Protein AF-A0AAC9LHK2-F1 (afdb_monomer_lite)

Structure (mmCIF, N/CA/C/O backbone):
data_AF-A0AAC9LHK2-F1
#
_entry.id   AF-A0AAC9LHK2-F1
#
loop_
_atom_site.group_PDB
_atom_site.id
_atom_site.type_symbol
_atom_site.label_atom_id
_atom_site.label_alt_id
_atom_site.label_comp_id
_atom_site.label_asym_id
_atom_site.label_entity_id
_atom_site.label_seq_id
_atom_site.pdbx_PDB_ins_code
_atom_site.Cartn_x
_atom_site.Cartn_y
_atom_site.Cartn_z
_atom_site.occupancy
_atom_site.B_iso_or_equiv
_atom_site.auth_seq_id
_atom_site.auth_comp_id
_atom_site.auth_asym_id
_atom_site.auth_atom_id
_atom_site.pdbx_PDB_model_num
ATOM 1 N N . MET A 1 1 ? -9.624 -2.576 13.726 1.00 60.50 1 MET A N 1
ATOM 2 C CA . MET A 1 1 ? -10.288 -3.090 12.508 1.00 60.50 1 MET A CA 1
ATOM 3 C C . MET A 1 1 ? -9.442 -2.754 11.292 1.00 60.50 1 MET A C 1
ATOM 5 O O . MET A 1 1 ? -8.780 -1.719 11.313 1.00 60.50 1 MET A O 1
ATOM 9 N N . GLY A 1 2 ? -9.381 -3.658 10.316 1.00 76.56 2 GLY A N 1
ATOM 10 C CA . GLY A 1 2 ? -8.604 -3.531 9.078 1.00 76.56 2 GLY A CA 1
ATOM 11 C C . GLY A 1 2 ? -9.512 -3.598 7.849 1.00 76.56 2 GLY A C 1
ATOM 12 O O . GLY A 1 2 ? -10.727 -3.476 7.980 1.00 76.56 2 GLY A O 1
ATOM 13 N N . VAL A 1 3 ? -8.912 -3.783 6.679 1.00 85.62 3 VAL A N 1
ATOM 14 C CA . VAL A 1 3 ? -9.620 -4.025 5.413 1.00 85.62 3 VAL A CA 1
ATOM 15 C C . VAL A 1 3 ? -9.983 -5.511 5.355 1.00 85.62 3 VAL A C 1
ATOM 17 O O . VAL A 1 3 ? -9.197 -6.340 5.820 1.00 85.62 3 VAL A O 1
ATOM 20 N N . SER A 1 4 ? -11.168 -5.850 4.838 1.00 89.00 4 SER A N 1
ATOM 21 C CA . SER A 1 4 ? -11.547 -7.255 4.621 1.00 89.00 4 SER A CA 1
ATOM 22 C C . SER A 1 4 ? -10.527 -7.936 3.698 1.00 89.00 4 SER A C 1
ATOM 24 O O . SER A 1 4 ? -10.126 -7.308 2.715 1.00 89.00 4 SER A O 1
ATOM 26 N N . PRO A 1 5 ? -10.124 -9.197 3.947 1.00 89.75 5 PRO A N 1
ATOM 27 C CA . PRO A 1 5 ? -9.261 -9.938 3.028 1.00 89.75 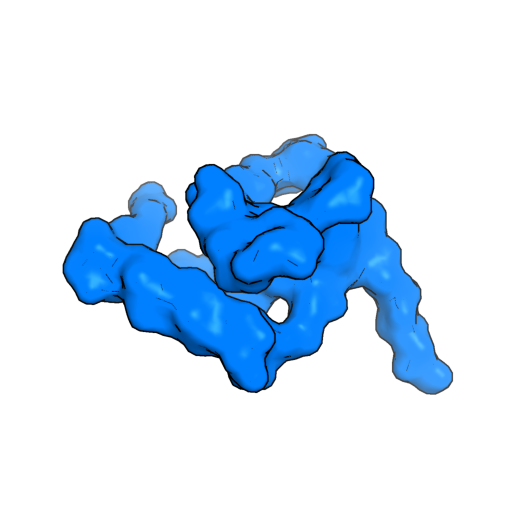5 PRO A CA 1
ATOM 28 C C . PRO A 1 5 ? -9.793 -9.968 1.590 1.00 89.75 5 PRO A C 1
ATOM 30 O O . PRO A 1 5 ? -9.007 -9.855 0.658 1.00 89.75 5 PRO A O 1
ATOM 33 N N . ASP A 1 6 ? -11.115 -10.017 1.414 1.00 93.50 6 ASP A N 1
ATOM 34 C CA . ASP A 1 6 ? -11.754 -10.049 0.090 1.00 93.50 6 ASP A CA 1
ATOM 35 C C . ASP A 1 6 ? -11.656 -8.715 -0.669 1.00 93.50 6 ASP A C 1
ATOM 37 O O . ASP A 1 6 ? -11.827 -8.683 -1.879 1.00 93.50 6 ASP A O 1
ATOM 41 N N . HIS A 1 7 ? -11.355 -7.613 0.026 1.00 91.31 7 HIS A N 1
ATOM 42 C CA . HIS A 1 7 ? -11.254 -6.266 -0.554 1.00 91.31 7 HIS A CA 1
ATOM 43 C C . HIS A 1 7 ? -9.832 -5.702 -0.523 1.00 91.31 7 HIS A C 1
ATOM 45 O O . HIS A 1 7 ? -9.594 -4.589 -0.988 1.00 91.31 7 HIS A O 1
ATOM 51 N N . VAL A 1 8 ? -8.870 -6.434 0.052 1.00 92.25 8 VAL A N 1
ATOM 52 C CA . VAL A 1 8 ? -7.502 -5.925 0.216 1.00 92.25 8 VAL A CA 1
ATOM 53 C C . VAL A 1 8 ? -6.813 -5.726 -1.130 1.00 92.25 8 VAL A C 1
ATOM 55 O O . VAL A 1 8 ? -6.075 -4.760 -1.294 1.00 92.25 8 VAL A O 1
ATOM 58 N N . ILE A 1 9 ? -7.077 -6.617 -2.091 1.00 93.81 9 ILE A N 1
ATOM 59 C CA . ILE A 1 9 ? -6.514 -6.544 -3.439 1.00 93.81 9 ILE A CA 1
ATOM 60 C C . ILE A 1 9 ? -7.085 -5.318 -4.152 1.00 93.81 9 ILE A C 1
ATOM 62 O O . ILE A 1 9 ? -6.311 -4.446 -4.538 1.00 93.81 9 ILE A O 1
ATOM 66 N N . ASP A 1 10 ? -8.413 -5.208 -4.230 1.00 95.38 10 ASP A N 1
ATOM 67 C CA . ASP A 1 10 ? -9.094 -4.090 -4.892 1.00 95.38 10 ASP A CA 1
ATOM 68 C C . ASP A 1 10 ? -8.649 -2.737 -4.334 1.00 95.38 10 ASP A C 1
ATOM 70 O O . ASP A 1 10 ? -8.349 -1.822 -5.094 1.00 95.38 10 ASP A O 1
ATOM 74 N N . LEU A 1 11 ? -8.516 -2.624 -3.008 1.00 94.69 11 LEU A N 1
ATOM 75 C CA . LEU A 1 11 ? -8.023 -1.406 -2.374 1.00 94.69 11 LEU A CA 1
ATOM 76 C C . LEU A 1 11 ? -6.595 -1.059 -2.811 1.00 94.69 11 LEU A C 1
ATOM 78 O O . LEU A 1 11 ? -6.305 0.102 -3.078 1.00 94.69 11 LEU A O 1
ATOM 82 N N . ILE A 1 12 ? -5.681 -2.032 -2.843 1.00 95.88 12 ILE A N 1
ATOM 83 C CA . ILE A 1 12 ? -4.288 -1.767 -3.229 1.00 95.88 12 ILE A CA 1
ATOM 84 C C . ILE A 1 12 ? -4.217 -1.315 -4.690 1.00 95.88 12 ILE A C 1
ATOM 86 O O . ILE A 1 12 ? -3.490 -0.369 -4.984 1.00 95.88 12 ILE A O 1
ATOM 90 N N . PHE A 1 13 ? -4.964 -1.960 -5.588 1.00 96.88 13 PHE A N 1
ATOM 91 C CA . PHE A 1 13 ? -5.002 -1.567 -6.997 1.00 96.88 13 PHE A CA 1
ATOM 92 C C . PHE A 1 13 ? -5.638 -0.189 -7.184 1.00 96.88 13 PHE A C 1
ATOM 94 O O . PHE A 1 13 ? -5.042 0.644 -7.860 1.00 96.88 13 PHE A O 1
ATOM 101 N N . ASP A 1 14 ? -6.753 0.098 -6.506 1.00 96.56 14 ASP A N 1
ATOM 102 C CA . ASP A 1 14 ? -7.373 1.425 -6.534 1.00 96.56 14 ASP A CA 1
ATOM 103 C C . ASP A 1 14 ? -6.373 2.512 -6.123 1.00 96.56 14 ASP A C 1
ATOM 105 O O . ASP A 1 14 ? -6.177 3.480 -6.853 1.00 96.56 14 ASP A O 1
ATOM 109 N N . LEU A 1 15 ? -5.657 2.313 -5.009 1.00 96.81 15 LEU A N 1
ATOM 110 C CA . LEU A 1 15 ? -4.632 3.247 -4.539 1.00 96.81 15 LEU A CA 1
ATOM 111 C C . LEU A 1 15 ? -3.535 3.509 -5.581 1.00 96.81 15 LEU A C 1
ATOM 113 O O . LEU A 1 15 ? -3.119 4.652 -5.744 1.00 96.81 15 LEU A O 1
ATOM 117 N N . ILE 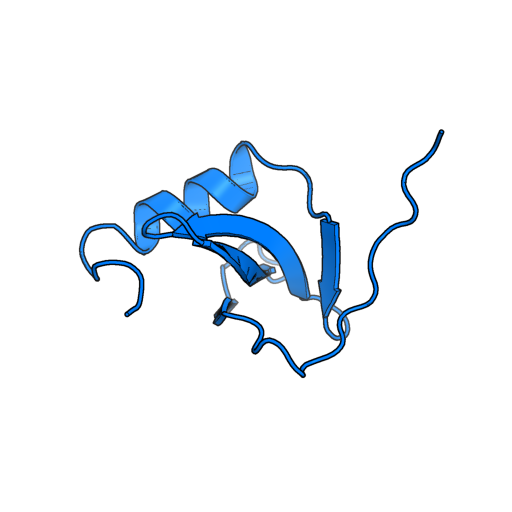A 1 16 ? -3.052 2.469 -6.264 1.00 96.44 16 ILE A N 1
ATOM 118 C CA . ILE A 1 16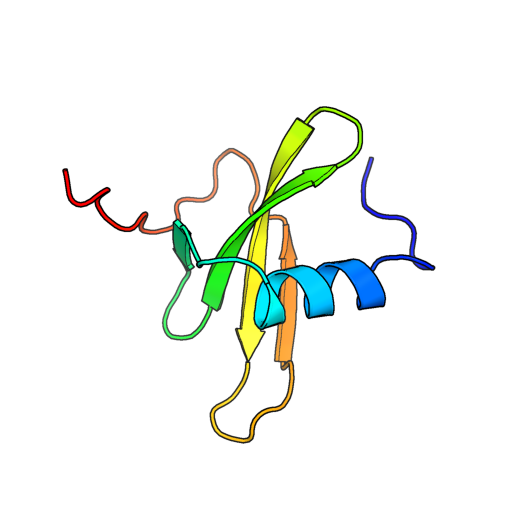 ? -1.978 2.597 -7.261 1.00 96.44 16 ILE A CA 1
ATOM 119 C C . ILE A 1 16 ? -2.478 3.290 -8.535 1.00 96.44 16 ILE A C 1
ATOM 121 O O . ILE A 1 16 ? -1.741 4.076 -9.128 1.00 96.44 16 ILE A O 1
ATOM 125 N N . GLU A 1 17 ? -3.693 2.974 -8.980 1.00 96.25 17 GLU A N 1
ATOM 126 C CA . GLU A 1 17 ? -4.200 3.382 -10.293 1.00 96.25 17 GLU A CA 1
ATOM 127 C C . GLU A 1 17 ? -4.905 4.741 -10.266 1.00 96.25 17 GLU A C 1
ATOM 129 O O . GLU A 1 17 ? -4.786 5.514 -11.218 1.00 96.25 17 GLU A O 1
ATOM 134 N N . ASN A 1 18 ? -5.611 5.049 -9.175 1.00 96.75 18 ASN A N 1
ATOM 135 C CA . ASN A 1 18 ? -6.555 6.166 -9.122 1.00 96.75 18 ASN A CA 1
ATOM 136 C C . ASN A 1 18 ? -6.169 7.263 -8.124 1.00 96.75 18 ASN A C 1
ATOM 138 O O . ASN A 1 18 ? -6.733 8.358 -8.182 1.00 96.75 18 ASN A O 1
ATOM 142 N N . HIS A 1 19 ? -5.217 7.015 -7.218 1.00 95.69 19 HIS A N 1
ATOM 143 C CA . HIS A 1 19 ? -4.843 7.981 -6.182 1.00 95.69 19 HIS A CA 1
ATOM 144 C C . HIS A 1 19 ? -3.445 8.549 -6.390 1.00 95.69 19 HIS A C 1
ATOM 146 O O . HIS A 1 19 ? -2.538 7.920 -6.930 1.00 95.69 19 HIS A O 1
ATOM 152 N N . VAL A 1 20 ? -3.255 9.774 -5.905 1.00 94.94 20 VAL A N 1
ATOM 153 C CA . VAL A 1 20 ? -1.936 10.404 -5.851 1.00 94.94 20 VAL A CA 1
ATOM 154 C C . VAL A 1 20 ? -1.311 10.082 -4.494 1.00 94.94 20 VAL A C 1
ATOM 156 O O . VAL A 1 20 ? -1.946 10.329 -3.465 1.00 94.94 20 VAL A O 1
ATOM 159 N N . PRO A 1 21 ? -0.070 9.567 -4.441 1.00 95.69 21 PRO A N 1
ATOM 160 C CA . PRO A 1 21 ? 0.588 9.341 -3.167 1.00 95.69 21 PRO A CA 1
ATOM 161 C C . PRO A 1 21 ? 0.757 10.662 -2.406 1.00 95.69 21 PRO A C 1
ATOM 163 O O . PRO A 1 21 ? 1.190 11.670 -2.963 1.00 95.69 21 PRO A O 1
ATOM 166 N N . VAL A 1 22 ? 0.464 10.648 -1.109 1.00 94.75 22 VAL A N 1
ATOM 167 C CA . VAL A 1 22 ? 0.601 11.790 -0.191 1.00 94.75 22 VAL A CA 1
ATOM 168 C C . VAL A 1 22 ? 2.002 11.894 0.415 1.00 94.75 22 VAL A C 1
ATOM 170 O O . VAL A 1 22 ? 2.330 12.865 1.104 1.00 94.75 22 VAL A O 1
ATOM 173 N N . GLY A 1 23 ? 2.850 10.889 0.208 1.00 94.00 23 GLY A N 1
ATOM 174 C CA . GLY A 1 23 ? 4.206 10.889 0.727 1.00 94.00 23 GLY A CA 1
ATOM 175 C C . GLY A 1 23 ? 4.972 9.606 0.459 1.00 94.00 23 GLY A C 1
ATOM 176 O O . GLY A 1 23 ? 4.584 8.776 -0.359 1.00 94.00 23 GLY A O 1
ATOM 177 N N . GLN A 1 24 ? 6.078 9.456 1.182 1.00 94.56 24 GLN A N 1
ATOM 178 C CA . GLN A 1 24 ? 7.014 8.353 1.012 1.00 94.56 24 GLN A CA 1
ATOM 179 C C . GLN A 1 24 ? 7.491 7.796 2.360 1.00 94.56 24 GLN A C 1
ATOM 181 O O . GLN A 1 24 ? 7.823 8.552 3.280 1.00 94.56 24 GLN A O 1
ATOM 186 N N . SER A 1 25 ? 7.556 6.470 2.460 1.00 92.38 25 SER A N 1
ATOM 187 C CA . SER A 1 25 ? 8.123 5.715 3.578 1.00 92.38 25 SER A CA 1
ATOM 188 C C . SER A 1 25 ? 9.309 4.885 3.086 1.00 92.38 25 SER A C 1
ATOM 190 O O . SER A 1 25 ? 9.180 4.060 2.182 1.00 92.38 25 SER A O 1
ATOM 192 N N . GLY A 1 26 ? 10.486 5.102 3.674 1.00 89.12 26 GLY A N 1
ATOM 193 C CA . GLY A 1 26 ? 11.719 4.483 3.188 1.00 89.12 26 GLY A CA 1
ATOM 194 C C . GLY A 1 26 ? 12.092 4.963 1.780 1.00 89.12 26 GLY A C 1
ATOM 195 O O . GLY A 1 26 ? 11.810 6.102 1.411 1.00 89.12 26 GLY A O 1
ATOM 196 N N . LYS A 1 27 ? 12.763 4.099 1.011 1.00 87.44 27 LYS A N 1
ATOM 197 C CA . LYS A 1 27 ? 13.254 4.428 -0.336 1.00 87.44 27 LYS A CA 1
ATOM 198 C C . LYS A 1 27 ? 12.175 4.283 -1.413 1.00 87.44 27 LYS A C 1
ATOM 200 O O . LYS A 1 27 ? 12.071 5.148 -2.273 1.00 87.44 27 LYS A O 1
ATOM 205 N N . ASP A 1 28 ? 11.363 3.231 -1.329 1.00 91.31 28 ASP A N 1
ATOM 206 C CA . ASP A 1 28 ? 10.481 2.809 -2.429 1.00 91.31 28 ASP A CA 1
ATOM 207 C C . ASP A 1 28 ? 8.996 2.729 -2.019 1.00 91.31 28 ASP A C 1
ATOM 209 O O . ASP A 1 28 ? 8.145 2.361 -2.823 1.00 91.31 28 ASP A O 1
ATOM 213 N N . GLY A 1 29 ? 8.658 3.058 -0.767 1.00 95.25 29 GLY A N 1
ATOM 214 C CA . GLY A 1 29 ? 7.282 2.996 -0.276 1.00 95.25 29 GLY A CA 1
ATOM 215 C C . GLY A 1 29 ? 6.503 4.262 -0.593 1.00 95.25 29 GLY A C 1
ATOM 216 O O . GLY A 1 29 ? 6.719 5.285 0.055 1.00 95.25 29 GLY A O 1
ATOM 217 N N . ALA A 1 30 ? 5.577 4.190 -1.544 1.00 96.69 30 ALA A N 1
ATOM 218 C CA . ALA A 1 30 ? 4.593 5.238 -1.784 1.00 96.69 30 ALA A CA 1
ATOM 219 C C . ALA A 1 30 ? 3.507 5.167 -0.704 1.00 96.69 30 ALA A C 1
ATOM 221 O O . ALA A 1 30 ? 3.012 4.088 -0.384 1.00 96.69 30 ALA A O 1
ATOM 222 N N . VAL A 1 31 ? 3.154 6.305 -0.113 1.00 96.31 31 VAL A N 1
ATOM 223 C CA . VAL A 1 31 ? 2.128 6.373 0.931 1.00 96.31 31 VAL A CA 1
ATOM 224 C C . VAL A 1 31 ? 0.890 7.041 0.373 1.00 96.31 31 VAL A C 1
ATOM 226 O O . VAL A 1 31 ? 0.976 8.166 -0.106 1.00 96.31 31 VAL A O 1
ATOM 229 N N . TYR A 1 32 ? -0.247 6.372 0.494 1.00 95.62 32 TYR A N 1
ATOM 230 C CA . TYR A 1 32 ? -1.564 6.870 0.114 1.00 95.62 32 TYR A CA 1
ATOM 231 C C . TYR A 1 32 ? -2.433 7.033 1.353 1.00 95.62 32 TYR A C 1
ATOM 233 O O . TYR A 1 32 ? -2.202 6.365 2.360 1.00 95.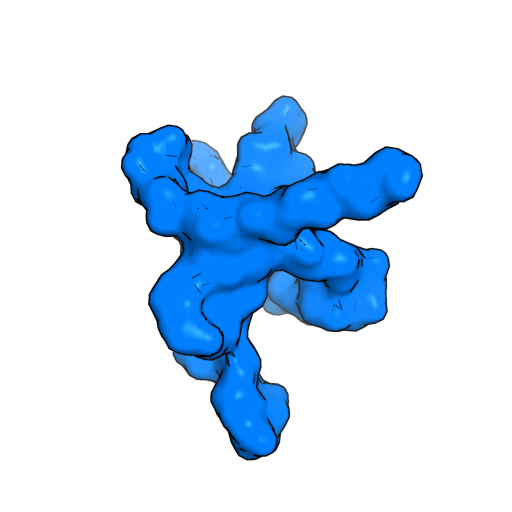62 32 TYR A O 1
ATOM 241 N N . GLU A 1 33 ? -3.443 7.890 1.283 1.00 93.25 33 GLU A N 1
ATOM 242 C CA . GLU A 1 33 ? -4.478 7.999 2.309 1.00 93.25 33 GLU A CA 1
ATOM 243 C C . GLU A 1 33 ? -5.802 7.508 1.735 1.00 93.25 33 GLU A C 1
A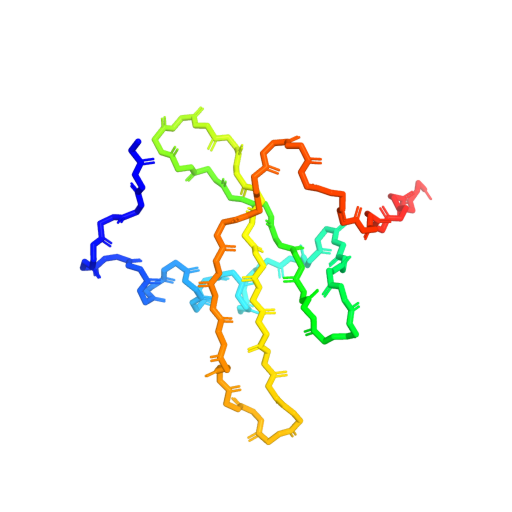TOM 245 O O . GLU A 1 33 ? -6.194 7.900 0.643 1.00 93.25 33 GLU A O 1
ATOM 250 N N . THR A 1 34 ? -6.477 6.629 2.470 1.00 92.19 34 THR A N 1
ATOM 251 C CA . THR A 1 34 ? -7.795 6.106 2.099 1.00 92.19 34 THR A CA 1
ATOM 252 C C . THR A 1 34 ? -8.669 5.974 3.336 1.00 92.19 34 THR A C 1
ATOM 254 O O . THR A 1 34 ? -8.166 5.847 4.458 1.00 92.19 34 THR A O 1
ATOM 257 N N . GLU A 1 35 ? -9.981 6.031 3.148 1.00 90.81 35 GLU A N 1
ATOM 258 C CA . GLU A 1 35 ? -10.942 5.843 4.223 1.00 90.81 35 GLU A CA 1
ATOM 259 C C . GLU A 1 35 ? -11.232 4.353 4.416 1.00 90.81 35 GLU A C 1
ATOM 261 O O . GLU A 1 35 ? -11.675 3.655 3.509 1.00 90.81 35 GLU A O 1
ATOM 266 N N . VAL A 1 36 ? -11.002 3.853 5.629 1.00 88.19 36 VAL A N 1
ATOM 267 C CA . VAL A 1 36 ? -11.329 2.477 6.008 1.00 88.19 36 VAL A CA 1
ATOM 268 C C . VAL A 1 36 ? -12.193 2.520 7.258 1.00 88.19 36 VAL A C 1
ATOM 270 O O . VAL A 1 36 ? -11.710 2.856 8.340 1.00 88.19 36 VAL A O 1
ATOM 273 N N . ASN A 1 37 ? -13.465 2.137 7.117 1.00 85.81 37 ASN A N 1
ATOM 274 C CA . ASN A 1 37 ? -14.470 2.162 8.187 1.00 85.81 37 ASN A CA 1
ATOM 275 C C . ASN A 1 37 ? -14.635 3.555 8.837 1.00 85.81 37 ASN A C 1
ATOM 277 O O . ASN A 1 37 ? -14.642 3.659 10.064 1.00 85.81 37 ASN A O 1
ATOM 281 N N . GLY A 1 38 ? -14.719 4.626 8.041 1.00 88.62 38 GLY A N 1
ATOM 282 C CA . GLY A 1 38 ? -14.897 5.991 8.558 1.00 88.62 38 GLY A CA 1
ATOM 283 C C . GLY A 1 38 ? -13.624 6.658 9.088 1.00 88.62 38 GLY A C 1
ATOM 284 O O . GLY A 1 38 ? -13.677 7.790 9.563 1.00 88.62 38 GLY A O 1
ATOM 285 N N . GLU A 1 39 ? -12.473 5.980 9.040 1.00 88.69 39 GLU A N 1
ATOM 286 C CA . GLU A 1 39 ? -11.191 6.550 9.452 1.00 88.69 39 GLU A CA 1
ATOM 287 C C . GLU A 1 39 ? -10.248 6.692 8.258 1.00 88.69 39 GLU A C 1
ATOM 289 O O . GLU A 1 39 ? -9.964 5.712 7.568 1.00 88.69 39 GLU A O 1
ATOM 294 N N . VAL A 1 40 ? -9.673 7.884 8.075 1.00 90.19 40 VAL A N 1
ATOM 295 C CA . VAL A 1 40 ? -8.563 8.083 7.135 1.00 90.19 40 VAL A CA 1
ATOM 296 C C . VAL A 1 40 ? -7.331 7.346 7.650 1.00 90.19 40 VAL A C 1
ATOM 298 O O . VAL A 1 40 ? -6.889 7.544 8.789 1.00 90.19 40 VAL A O 1
ATOM 301 N N . ARG A 1 41 ? -6.767 6.484 6.806 1.00 89.06 41 ARG A N 1
ATOM 302 C CA . ARG A 1 41 ? -5.605 5.663 7.130 1.00 89.06 41 ARG A CA 1
ATOM 303 C C . ARG A 1 41 ? -4.524 5.785 6.065 1.00 89.06 41 ARG A C 1
ATOM 305 O O . ARG A 1 41 ? -4.810 5.564 4.890 1.00 89.06 41 ARG A O 1
ATOM 312 N N . PRO A 1 42 ? -3.273 6.062 6.470 1.00 92.50 42 PRO A N 1
ATOM 313 C CA . PRO A 1 42 ? -2.149 5.988 5.560 1.00 92.50 42 PRO A CA 1
ATOM 314 C C . PRO A 1 42 ? -1.782 4.523 5.289 1.00 92.50 42 PRO A C 1
ATOM 316 O O . PRO A 1 42 ? -1.563 3.740 6.220 1.00 92.50 42 PRO A O 1
ATOM 319 N N . ILE A 1 43 ? -1.679 4.159 4.016 1.00 94.00 43 ILE A N 1
ATOM 320 C CA . ILE A 1 43 ? -1.249 2.843 3.544 1.00 94.00 43 ILE A CA 1
ATOM 321 C C . ILE A 1 43 ? 0.021 3.025 2.721 1.00 94.00 43 ILE A C 1
ATOM 323 O O . ILE A 1 43 ? 0.059 3.808 1.776 1.00 94.00 43 ILE A O 1
ATOM 327 N N . CYS A 1 44 ? 1.073 2.306 3.104 1.00 95.75 44 CYS A N 1
ATOM 328 C CA . CYS A 1 44 ? 2.301 2.212 2.331 1.00 95.75 44 CYS A CA 1
ATOM 329 C C . CYS A 1 44 ? 2.164 1.082 1.317 1.00 95.75 44 CYS A C 1
ATOM 331 O O . CYS A 1 44 ? 1.821 -0.034 1.708 1.00 95.75 44 CYS A O 1
ATOM 333 N N . VAL A 1 45 ? 2.488 1.350 0.058 1.00 97.38 45 VAL A N 1
ATOM 334 C CA . VAL A 1 45 ? 2.588 0.350 -1.004 1.00 97.38 45 VAL A CA 1
ATOM 335 C C . VAL A 1 45 ? 3.977 0.448 -1.624 1.00 97.38 45 VAL A C 1
ATOM 337 O O . VAL A 1 45 ? 4.430 1.530 -2.001 1.00 97.38 45 VAL A O 1
ATOM 340 N N . VAL A 1 46 ? 4.668 -0.686 -1.713 1.00 97.25 46 VAL A N 1
ATOM 341 C CA . VAL A 1 46 ? 5.981 -0.794 -2.355 1.00 97.25 46 VAL A CA 1
ATOM 342 C C . VAL A 1 46 ? 5.813 -1.562 -3.656 1.00 97.25 46 VAL A C 1
ATOM 344 O O . VAL A 1 46 ? 5.510 -2.757 -3.635 1.00 97.25 46 VAL A O 1
ATOM 347 N N . VAL A 1 47 ? 6.055 -0.887 -4.777 1.00 96.50 47 VAL A N 1
ATOM 348 C CA . VAL A 1 47 ? 6.136 -1.505 -6.105 1.00 96.50 47 VAL A CA 1
ATOM 349 C C . VAL A 1 47 ? 7.601 -1.512 -6.524 1.00 96.50 47 VAL A C 1
ATOM 351 O O . VAL A 1 47 ? 8.257 -0.472 -6.543 1.00 96.50 47 VAL A O 1
ATOM 354 N N . GLY A 1 48 ? 8.137 -2.697 -6.808 1.00 95.12 48 GLY A N 1
ATOM 355 C CA . GLY A 1 48 ? 9.508 -2.851 -7.280 1.00 95.12 48 GLY A CA 1
ATOM 356 C C . GLY A 1 48 ? 9.693 -2.246 -8.671 1.00 95.12 48 GLY A C 1
ATOM 357 O O . GLY A 1 48 ? 8.743 -2.100 -9.437 1.00 95.12 48 GLY A O 1
ATOM 358 N N . SER A 1 49 ? 10.938 -1.959 -9.053 1.00 94.88 49 SER A N 1
ATOM 359 C CA . SER A 1 49 ? 11.258 -1.452 -10.399 1.00 94.88 49 SER A CA 1
ATOM 360 C C . SER A 1 49 ? 10.875 -2.413 -11.534 1.00 94.88 49 SER A C 1
ATOM 362 O O . SER A 1 49 ? 10.811 -2.007 -12.689 1.00 94.88 49 SER A O 1
ATOM 364 N N . ASN A 1 50 ? 10.612 -3.681 -11.212 1.00 96.00 50 ASN A N 1
ATOM 365 C CA . ASN A 1 50 ? 10.094 -4.703 -12.120 1.00 96.00 50 ASN A CA 1
ATOM 366 C C . ASN A 1 50 ? 8.554 -4.710 -12.232 1.00 96.00 50 ASN A C 1
ATOM 368 O O . ASN A 1 50 ? 8.011 -5.595 -12.885 1.00 96.00 50 ASN A O 1
ATOM 372 N N . GLY A 1 51 ? 7.857 -3.775 -11.578 1.00 93.25 51 GLY A N 1
ATOM 373 C CA . GLY A 1 51 ? 6.398 -3.641 -11.613 1.00 93.25 51 GLY A CA 1
ATOM 374 C C . GLY A 1 51 ? 5.634 -4.549 -10.646 1.00 93.25 51 GLY A C 1
ATOM 375 O O . GLY A 1 51 ? 4.410 -4.493 -10.614 1.00 93.25 51 GLY A O 1
ATOM 376 N N . TYR A 1 52 ? 6.316 -5.368 -9.840 1.00 96.19 52 TYR A N 1
ATOM 377 C CA . TYR A 1 52 ? 5.649 -6.242 -8.872 1.00 96.19 52 TYR A CA 1
ATOM 378 C C . TYR A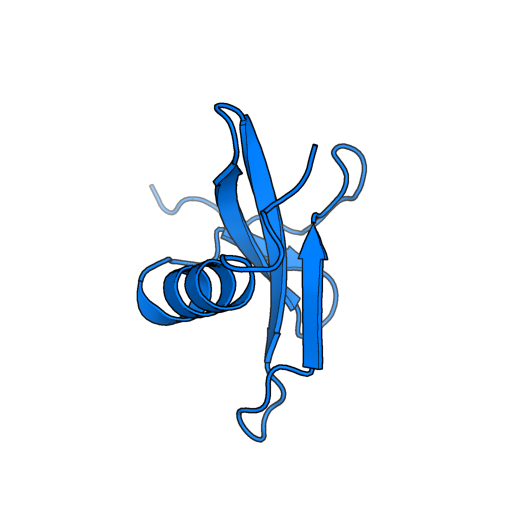 1 52 ? 5.398 -5.525 -7.545 1.00 96.19 52 TYR A C 1
ATOM 380 O O . TYR A 1 52 ? 6.279 -4.842 -7.017 1.00 96.19 52 TYR A O 1
ATOM 388 N N . ILE A 1 53 ? 4.217 -5.743 -6.963 1.00 95.88 53 ILE A N 1
ATOM 389 C CA . ILE A 1 53 ? 3.920 -5.325 -5.590 1.00 95.88 53 ILE A CA 1
ATOM 390 C C . ILE A 1 53 ? 4.753 -6.196 -4.645 1.00 95.88 53 ILE A C 1
ATOM 392 O O . ILE A 1 53 ? 4.587 -7.412 -4.589 1.00 95.88 53 ILE A O 1
ATOM 396 N N . VAL A 1 54 ? 5.660 -5.566 -3.904 1.00 96.31 54 VAL A N 1
ATOM 397 C CA . VAL A 1 54 ? 6.532 -6.236 -2.931 1.00 96.31 54 VAL A CA 1
ATOM 398 C C . VAL A 1 54 ? 5.818 -6.374 -1.590 1.00 96.31 54 VAL A C 1
ATOM 400 O O . VAL A 1 54 ? 5.879 -7.419 -0.948 1.00 96.31 54 VAL A O 1
ATOM 403 N N . THR A 1 55 ? 5.155 -5.306 -1.142 1.00 95.12 55 THR A N 1
ATOM 404 C CA . THR A 1 55 ? 4.401 -5.288 0.115 1.00 95.12 55 THR A CA 1
ATOM 405 C C . THR A 1 55 ? 3.412 -4.125 0.151 1.00 95.12 55 THR A C 1
ATOM 407 O O . THR A 1 55 ? 3.629 -3.094 -0.491 1.00 95.12 55 THR A O 1
ATOM 410 N N . ALA A 1 56 ? 2.353 -4.279 0.943 1.00 94.62 56 ALA A N 1
ATOM 411 C CA . ALA A 1 56 ? 1.440 -3.211 1.315 1.00 94.62 56 ALA A CA 1
ATOM 412 C C . ALA A 1 56 ? 1.080 -3.336 2.800 1.00 94.62 56 ALA A C 1
ATOM 414 O O . ALA A 1 56 ? 0.803 -4.435 3.285 1.00 94.62 56 ALA A O 1
ATOM 415 N N . TYR A 1 57 ? 1.105 -2.226 3.537 1.00 91.88 57 TYR A N 1
ATOM 416 C CA . TYR A 1 57 ? 0.817 -2.237 4.971 1.00 91.88 57 TYR A CA 1
ATOM 417 C C . TYR A 1 57 ? 0.303 -0.885 5.483 1.00 91.88 57 TYR A C 1
ATOM 419 O O . TYR A 1 57 ? 0.704 0.170 4.981 1.00 91.88 57 TYR A O 1
ATOM 427 N N . PRO A 1 58 ? -0.559 -0.879 6.517 1.00 90.12 58 PRO A N 1
ATOM 428 C CA . PRO A 1 58 ? -0.971 0.356 7.167 1.00 90.12 58 PRO A CA 1
ATOM 429 C C . PRO A 1 58 ? 0.209 0.986 7.911 1.00 90.12 58 PRO A C 1
ATOM 431 O O . PRO A 1 58 ? 0.914 0.319 8.673 1.00 90.12 58 PRO A O 1
ATOM 434 N N . ILE A 1 59 ? 0.395 2.293 7.750 1.00 88.19 59 ILE A N 1
ATOM 435 C CA . ILE A 1 59 ? 1.341 3.048 8.568 1.00 88.19 59 ILE A CA 1
ATOM 436 C C . ILE A 1 59 ? 0.646 3.389 9.889 1.00 88.19 59 ILE A C 1
ATOM 438 O O . ILE A 1 59 ? -0.408 4.023 9.924 1.00 88.19 59 ILE A O 1
ATOM 442 N N . GLY A 1 60 ? 1.218 2.944 11.010 1.00 77.69 60 GLY A N 1
ATOM 443 C CA . GLY A 1 60 ? 0.661 3.255 12.327 1.00 77.69 60 GLY A CA 1
ATOM 444 C C . GLY A 1 60 ? 0.627 4.767 12.592 1.00 77.69 60 GLY A C 1
ATOM 445 O O . GLY A 1 60 ? 1.515 5.487 12.149 1.00 77.69 60 GLY A O 1
ATOM 446 N N . ARG A 1 61 ? -0.333 5.253 13.397 1.00 63.25 61 ARG A N 1
ATOM 447 C CA . ARG A 1 61 ? -0.507 6.693 13.724 1.00 63.25 61 ARG A CA 1
ATOM 448 C C . ARG A 1 61 ? 0.761 7.404 14.240 1.00 63.25 61 ARG A C 1
ATOM 450 O O . ARG A 1 61 ? 0.843 8.622 14.164 1.00 63.25 61 ARG A O 1
ATOM 457 N N . LYS A 1 62 ? 1.730 6.664 14.798 1.00 63.28 62 LYS A N 1
ATOM 458 C CA . LYS A 1 62 ? 3.016 7.195 15.297 1.00 63.28 62 LYS A CA 1
ATOM 459 C C . LYS A 1 62 ? 4.178 7.055 14.305 1.00 63.28 62 LYS A C 1
ATOM 461 O O . LYS A 1 62 ? 5.228 7.656 14.526 1.00 63.28 62 LYS A O 1
ATOM 466 N N . ALA A 1 63 ? 4.029 6.239 13.264 1.00 64.19 63 ALA A N 1
ATOM 467 C CA . ALA A 1 63 ? 5.075 6.022 12.277 1.00 64.19 63 ALA A CA 1
ATOM 468 C C . ALA A 1 63 ? 5.142 7.232 11.336 1.00 64.19 63 ALA A C 1
ATOM 470 O O . ALA A 1 63 ? 4.139 7.672 10.778 1.00 64.19 63 ALA A O 1
ATOM 471 N N . LYS A 1 64 ? 6.341 7.806 11.212 1.00 72.88 64 LYS A N 1
ATOM 472 C CA . LYS A 1 64 ? 6.581 9.012 10.420 1.00 72.88 64 LYS A CA 1
ATOM 473 C C . LYS A 1 64 ? 6.943 8.609 8.997 1.00 72.88 64 LYS A C 1
ATOM 475 O O . LYS A 1 64 ? 7.978 7.987 8.784 1.00 72.88 64 LYS A O 1
ATOM 480 N N . PHE A 1 65 ? 6.119 9.008 8.040 1.00 87.12 65 PHE A N 1
ATOM 481 C CA . PHE A 1 65 ? 6.487 9.046 6.629 1.00 87.12 65 PHE A CA 1
ATOM 482 C C . PHE A 1 65 ? 6.694 10.500 6.207 1.00 87.12 65 PHE A C 1
ATOM 484 O O . PHE A 1 65 ? 6.180 11.432 6.835 1.00 87.12 65 PHE A O 1
ATOM 491 N N . LYS A 1 66 ? 7.483 10.715 5.157 1.00 88.75 66 LYS A N 1
ATOM 492 C CA . LYS A 1 66 ? 7.707 12.051 4.614 1.00 88.75 66 LYS A CA 1
ATOM 493 C C . LYS A 1 66 ? 6.516 12.412 3.735 1.00 88.75 66 LYS A C 1
ATOM 495 O O . LYS A 1 66 ? 6.405 11.891 2.630 1.00 88.75 66 LYS A O 1
ATOM 500 N N . ARG A 1 67 ? 5.643 13.302 4.209 1.00 89.56 67 ARG A N 1
ATOM 501 C CA . ARG A 1 67 ? 4.582 13.876 3.371 1.00 89.56 67 ARG A CA 1
ATOM 502 C C . ARG A 1 67 ? 5.178 14.727 2.255 1.00 89.56 67 ARG A C 1
ATOM 504 O O . ARG A 1 67 ? 6.164 15.443 2.464 1.00 89.56 67 ARG A O 1
ATOM 511 N N . TYR A 1 68 ? 4.573 14.658 1.080 1.00 88.19 68 TYR A N 1
ATOM 512 C CA . TYR A 1 68 ? 4.812 15.655 0.052 1.00 88.19 68 TYR A CA 1
ATOM 513 C C . TYR A 1 68 ? 4.221 16.988 0.511 1.00 88.19 68 TYR A C 1
ATOM 515 O O . TYR A 1 68 ? 3.233 17.030 1.241 1.00 88.19 68 TYR A O 1
ATOM 523 N N . ARG A 1 69 ? 4.874 18.094 0.148 1.00 75.94 69 ARG A N 1
ATOM 524 C CA . ARG A 1 69 ? 4.284 19.413 0.374 1.00 75.94 69 ARG A CA 1
ATOM 525 C C . ARG A 1 69 ? 3.127 19.563 -0.600 1.00 75.94 69 ARG A C 1
ATOM 527 O O . ARG A 1 69 ? 3.343 19.397 -1.800 1.00 75.94 69 ARG A O 1
ATOM 534 N N . GLU A 1 70 ? 1.951 19.907 -0.090 1.00 64.12 70 GLU A N 1
ATOM 535 C CA . GLU A 1 70 ? 0.889 20.461 -0.922 1.00 64.12 70 GLU A CA 1
ATOM 536 C C . GLU A 1 70 ? 1.488 21.661 -1.664 1.00 64.12 70 GLU A C 1
ATOM 538 O O . GLU A 1 70 ? 1.993 22.606 -1.049 1.00 64.12 70 GLU A O 1
ATOM 543 N N . ARG A 1 71 ? 1.564 21.570 -2.993 1.00 54.59 71 ARG A N 1
ATOM 544 C CA . ARG A 1 71 ? 1.858 22.739 -3.816 1.00 54.59 71 ARG A CA 1
ATOM 545 C C . ARG A 1 71 ? 0.576 23.566 -3.817 1.00 54.59 71 ARG A C 1
ATOM 547 O O . ARG A 1 71 ? -0.385 23.163 -4.465 1.00 54.59 71 ARG A O 1
ATOM 554 N N . GLY A 1 72 ? 0.566 24.634 -3.019 1.00 41.72 72 GLY A N 1
ATOM 555 C CA . GLY A 1 72 ? -0.400 25.724 -3.164 1.00 41.72 72 GLY A CA 1
ATOM 556 C C . GLY A 1 72 ? -0.206 26.475 -4.472 1.00 41.72 72 GLY A C 1
ATOM 557 O O . GLY A 1 72 ? 0.898 26.361 -5.060 1.00 41.72 72 GLY A O 1
#

pLDDT: mean 88.76, std 11.28, range [41.72, 97.38]

Radius of gyration: 12.05 Å; chains: 1; bounding box: 28×36×27 Å

Sequence (72 aa):
MGVSPDHVIDLIFDLIENHVPVGQSGKDGAVYETEVNGEVRPICVVVGSNGYIVTAYPIGRKAKFKRYRERG

Organism: NCBI:txid1612552

Secondary structure (DSSP, 8-state):
----GGGHHHHHHHHHHH----EEETTTEEEEEEEETTEEEEEEEEE-TTS-EEEEEEPPTT---EEPP---

Foldseek 3Di:
DDDPPVCPVVVVCCCVPPHDFQFDDPDFWGWDWDDDPNDTWIKTWGQDPVRDTPDIDTQPPPHDTGGDDPPD